Protein AF-A0A699ZTE4-F1 (afdb_monomer_lite)

Secondary structure (DSSP, 8-state):
-B-EE-TT-EEE-TT--BSB--B-TT-----EEE--S-EEEEEEESSHHHHHTT-EEEEEEPPTTSS-----TT-----

InterPro domains:
  IPR008972 Cupredoxin [G3DSA:2.60.40.420] (1-66)
  IPR008972 Cupredoxin [SSF49503] (2-62)
  IPR011706 Multicopper oxidase, C-terminal [PF07731] (26-64)
  IPR033138 Multicopper oxidases, conserved site [PS00079] (39-59)

pLDDT: mean 87.44, std 14.48, range [47.94, 97.88]

Foldseek 3Di:
DWWWFAPQWWWQDPVGTDGIDDDDVVDDDDIDIDRRDADKTKTATPDPVRVVVPRIDIDGHHPPPPDPDPPPPDPDDDD

Radius of gyration: 15.76 Å; chains: 1; bounding box: 34×19×52 Å

Structure (mmCIF, N/CA/C/O backbone):
data_AF-A0A699ZTE4-F1
#
_entry.id   AF-A0A699ZTE4-F1
#
loop_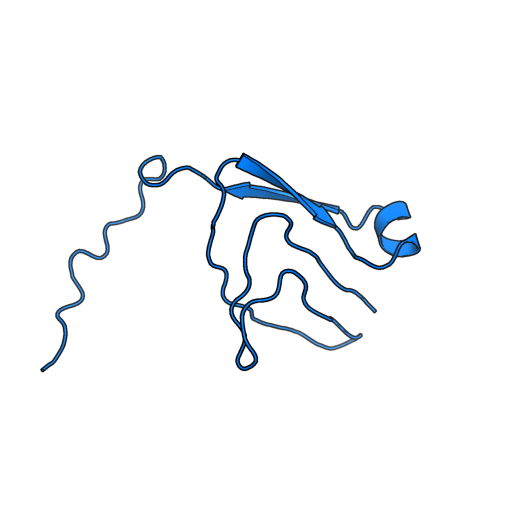
_atom_site.group_PDB
_atom_site.id
_atom_site.type_symbol
_atom_site.label_atom_id
_atom_site.label_alt_id
_atom_site.label_comp_id
_atom_site.label_asym_id
_atom_site.label_entity_id
_atom_site.label_seq_id
_atom_site.pdbx_PDB_ins_code
_a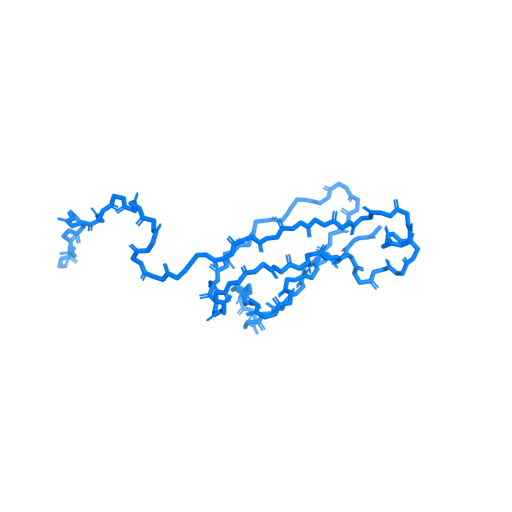tom_site.Cartn_x
_atom_site.Cartn_y
_atom_site.Cartn_z
_atom_site.occupancy
_atom_site.B_iso_or_equiv
_atom_site.auth_seq_id
_atom_site.auth_comp_id
_atom_site.auth_asym_id
_atom_site.auth_atom_id
_atom_site.pdbx_PDB_model_num
ATOM 1 N N . MET A 1 1 ? 12.091 -4.964 -9.461 1.00 91.75 1 MET A N 1
ATOM 2 C CA . MET A 1 1 ? 11.869 -4.054 -8.314 1.00 91.75 1 MET A CA 1
ATOM 3 C C . MET A 1 1 ? 10.399 -3.703 -8.303 1.00 91.75 1 MET A C 1
ATOM 5 O O . MET A 1 1 ? 9.889 -3.387 -9.366 1.00 91.75 1 MET A O 1
ATOM 9 N N . HIS A 1 2 ? 9.711 -3.767 -7.171 1.00 96.62 2 HIS A N 1
ATOM 10 C CA . HIS A 1 2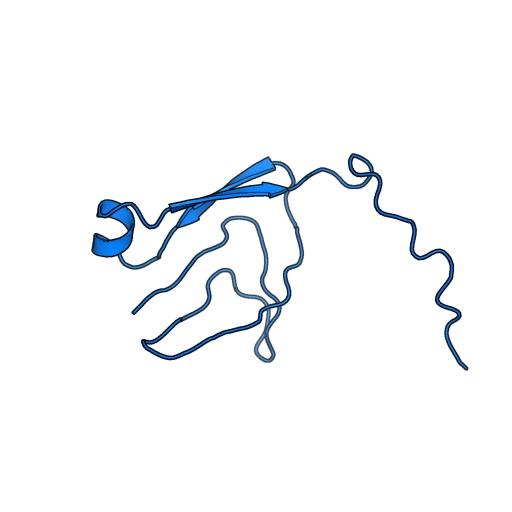 ? 8.296 -3.402 -7.094 1.00 96.62 2 HIS A CA 1
ATOM 11 C C . HIS A 1 2 ? 8.061 -2.474 -5.911 1.00 96.62 2 HIS A C 1
ATOM 13 O O . HIS A 1 2 ? 8.785 -2.528 -4.920 1.00 96.62 2 HIS A O 1
ATOM 19 N N . SER A 1 3 ? 7.054 -1.621 -6.030 1.00 96.69 3 SER A N 1
ATOM 20 C CA . SER A 1 3 ? 6.599 -0.750 -4.952 1.00 96.69 3 SER A CA 1
ATOM 21 C C . SER A 1 3 ? 5.075 -0.684 -5.000 1.00 96.69 3 SER A C 1
ATOM 23 O O . SER A 1 3 ? 4.533 0.280 -5.539 1.00 96.69 3 SER A O 1
ATOM 25 N N . PRO A 1 4 ? 4.361 -1.741 -4.562 1.00 96.19 4 PRO A N 1
ATOM 26 C CA . PRO A 1 4 ? 2.912 -1.687 -4.428 1.00 96.19 4 PRO A CA 1
ATOM 27 C C . PRO A 1 4 ? 2.505 -0.541 -3.502 1.00 96.19 4 PRO A C 1
ATOM 29 O O . PRO A 1 4 ? 2.920 -0.493 -2.339 1.00 96.19 4 PRO A O 1
ATOM 32 N N . ARG A 1 5 ? 1.673 0.353 -4.032 1.00 96.94 5 ARG A N 1
ATOM 33 C CA . ARG A 1 5 ? 1.047 1.464 -3.325 1.00 96.94 5 ARG A CA 1
ATOM 34 C C . ARG A 1 5 ? -0.405 1.144 -3.012 1.00 96.94 5 ARG A C 1
ATOM 36 O O . ARG A 1 5 ? -1.124 0.608 -3.849 1.00 96.94 5 ARG A O 1
ATOM 43 N N . PHE A 1 6 ? -0.838 1.556 -1.827 1.00 96.19 6 PHE A N 1
ATOM 44 C CA . PHE A 1 6 ? -2.191 1.428 -1.299 1.00 96.19 6 PHE A CA 1
ATOM 45 C C . PHE A 1 6 ? -2.789 2.831 -1.102 1.00 96.19 6 PHE A C 1
ATOM 47 O O . PHE A 1 6 ? -2.715 3.386 -0.002 1.00 96.19 6 PHE A O 1
ATOM 54 N N . PRO A 1 7 ? -3.341 3.455 -2.161 1.00 94.31 7 PRO A N 1
ATOM 55 C CA . PRO A 1 7 ? -3.898 4.799 -2.070 1.00 94.31 7 PRO A CA 1
ATOM 56 C C . PRO A 1 7 ? -5.008 4.880 -1.019 1.00 94.31 7 PRO A C 1
ATOM 58 O O . PRO A 1 7 ? -5.835 3.977 -0.902 1.00 94.31 7 PRO A O 1
ATOM 61 N N . GLY A 1 8 ? -5.015 5.964 -0.242 1.00 91.38 8 GLY A N 1
ATOM 62 C CA . GLY A 1 8 ? -6.041 6.211 0.779 1.00 91.38 8 GLY A CA 1
ATOM 63 C C . GLY A 1 8 ? -5.970 5.302 2.013 1.00 91.38 8 GLY A C 1
ATOM 64 O O . GLY A 1 8 ? -6.786 5.471 2.918 1.00 91.38 8 GLY A O 1
ATOM 65 N N . GLN A 1 9 ? -5.006 4.375 2.073 1.00 94.31 9 GLN A N 1
ATOM 66 C CA . GLN A 1 9 ? -4.761 3.484 3.212 1.00 94.31 9 GLN A CA 1
ATOM 67 C C . GLN A 1 9 ? -3.377 3.743 3.805 1.00 94.31 9 GLN A C 1
ATOM 69 O O . GLN A 1 9 ? -2.542 4.399 3.179 1.00 94.31 9 GLN A O 1
ATOM 74 N N . LEU A 1 10 ? -3.133 3.245 5.017 1.00 94.56 10 LEU A N 1
ATOM 75 C CA . LEU A 1 10 ? -1.842 3.384 5.688 1.00 94.56 10 LEU A CA 1
ATOM 76 C C . LEU A 1 10 ? -1.296 2.014 6.077 1.00 94.56 10 LEU A C 1
ATOM 78 O O . LEU A 1 10 ? -1.972 1.223 6.732 1.00 94.56 10 LEU A O 1
ATOM 82 N N . LEU A 1 11 ? -0.053 1.759 5.689 1.00 94.94 11 LEU A N 1
ATOM 83 C CA . LEU A 1 11 ? 0.755 0.649 6.166 1.00 94.94 11 LEU A CA 1
ATOM 84 C C . LEU A 1 11 ? 1.531 1.100 7.402 1.00 94.94 11 LEU A C 1
ATOM 86 O O . LEU A 1 11 ? 2.175 2.152 7.392 1.00 94.94 11 LEU A O 1
ATOM 90 N N . THR A 1 12 ? 1.507 0.290 8.450 1.00 93.81 12 THR A N 1
ATOM 91 C CA . THR A 1 12 ? 2.264 0.526 9.676 1.00 93.81 12 THR A CA 1
ATOM 92 C C . THR A 1 12 ? 3.688 0.008 9.500 1.00 93.81 12 THR A C 1
ATOM 94 O O . THR A 1 12 ? 3.906 -1.143 9.119 1.00 93.81 12 THR A O 1
ATOM 97 N N . THR A 1 13 ? 4.681 0.851 9.786 1.00 88.62 13 THR A N 1
ATOM 98 C CA . THR A 1 13 ? 6.098 0.464 9.775 1.00 88.62 13 THR A CA 1
ATOM 99 C C . THR A 1 13 ? 6.813 1.005 11.008 1.00 88.62 13 THR A C 1
ATOM 101 O O . THR A 1 13 ? 6.323 1.924 11.661 1.00 88.62 13 THR A O 1
ATOM 104 N N . ALA A 1 14 ? 8.001 0.470 11.308 1.00 84.81 14 ALA A N 1
ATOM 105 C CA . ALA A 1 14 ? 8.822 0.924 12.433 1.00 84.81 14 ALA A CA 1
ATOM 106 C C . ALA A 1 14 ? 9.222 2.409 12.336 1.00 84.81 14 ALA A C 1
ATOM 108 O O . ALA A 1 14 ? 9.458 3.051 13.352 1.00 84.81 14 ALA A O 1
ATOM 109 N N . THR A 1 15 ? 9.288 2.956 11.120 1.00 87.75 15 THR A N 1
ATOM 110 C CA . THR A 1 15 ? 9.679 4.347 10.850 1.00 87.75 15 THR A CA 1
ATOM 111 C C . THR A 1 15 ? 8.483 5.288 10.681 1.00 87.75 15 THR A C 1
ATOM 113 O O . THR A 1 15 ? 8.677 6.465 10.398 1.00 87.75 15 THR A O 1
ATOM 116 N N . GLY A 1 16 ? 7.253 4.786 10.836 1.00 89.69 16 GLY A N 1
ATOM 117 C CA . GLY A 1 16 ? 6.016 5.555 10.692 1.00 89.69 16 GLY A CA 1
ATOM 118 C C . GLY A 1 16 ? 5.072 5.025 9.603 1.00 89.69 16 GLY A C 1
ATOM 119 O O . GLY A 1 16 ? 5.370 4.025 8.943 1.00 89.69 16 GLY A O 1
ATOM 120 N N . PRO A 1 17 ? 3.903 5.661 9.420 1.00 93.06 17 PRO A N 1
ATOM 121 C CA . PRO A 1 17 ? 2.930 5.254 8.414 1.00 93.06 17 PRO A CA 1
ATOM 122 C C . PRO A 1 17 ? 3.439 5.541 7.001 1.00 93.06 17 PRO A C 1
ATOM 124 O O . PRO A 1 17 ? 3.925 6.636 6.720 1.00 93.06 17 PRO A O 1
ATOM 127 N N . VAL A 1 18 ? 3.277 4.583 6.095 1.00 94.94 18 VAL A N 1
ATOM 128 C CA . VAL A 1 18 ? 3.597 4.745 4.667 1.00 94.94 18 VAL A CA 1
ATOM 129 C C . VAL A 1 18 ? 2.459 4.199 3.813 1.00 94.94 18 VAL A C 1
ATOM 131 O O . VAL A 1 18 ? 1.607 3.469 4.303 1.00 94.94 18 VAL A O 1
ATOM 134 N N . GLN A 1 19 ? 2.434 4.523 2.522 1.00 94.75 19 GLN A N 1
ATOM 135 C CA . GLN A 1 19 ? 1.419 3.996 1.596 1.00 94.75 19 GLN A CA 1
ATOM 136 C C . GLN A 1 19 ? 1.983 3.012 0.579 1.00 94.75 19 GLN A C 1
ATOM 138 O O . GLN A 1 19 ? 1.219 2.434 -0.182 1.00 94.75 19 GLN A O 1
ATOM 143 N N . ALA A 1 20 ? 3.300 2.828 0.544 1.00 95.50 20 ALA A N 1
ATOM 144 C CA . ALA A 1 20 ? 3.965 1.950 -0.401 1.00 95.50 20 ALA A CA 1
ATOM 145 C C . ALA A 1 20 ? 5.000 1.079 0.309 1.00 95.50 20 ALA A C 1
ATOM 147 O O . ALA A 1 20 ? 5.558 1.471 1.336 1.00 95.50 20 ALA A O 1
ATOM 148 N N . SER A 1 21 ? 5.248 -0.105 -0.240 1.00 95.00 21 SER A N 1
ATOM 149 C CA . SER A 1 21 ? 6.225 -1.053 0.295 1.00 95.00 21 SER A CA 1
ATOM 150 C C . SER A 1 21 ? 7.193 -1.477 -0.799 1.00 95.00 21 SER A C 1
ATOM 152 O O . SER A 1 21 ? 6.765 -2.017 -1.811 1.00 95.00 21 SER A O 1
ATOM 154 N N . ALA A 1 22 ? 8.493 -1.260 -0.603 1.00 94.44 22 ALA A N 1
ATOM 155 C CA . ALA A 1 22 ? 9.507 -1.672 -1.567 1.00 94.44 22 ALA A CA 1
ATOM 156 C C . ALA A 1 22 ? 9.754 -3.191 -1.502 1.00 94.44 22 ALA A C 1
ATOM 158 O O . ALA A 1 22 ? 10.003 -3.751 -0.433 1.00 94.44 22 ALA A O 1
ATOM 159 N N . LEU A 1 23 ? 9.722 -3.848 -2.663 1.00 94.56 23 LEU A N 1
ATOM 160 C CA . LEU A 1 23 ? 9.924 -5.285 -2.845 1.00 94.56 23 LEU A CA 1
ATOM 161 C C . LEU A 1 23 ? 11.019 -5.544 -3.884 1.00 94.56 23 LEU A C 1
ATOM 163 O O . LEU A 1 23 ? 10.894 -5.218 -5.071 1.00 94.56 23 LEU A O 1
ATOM 167 N N . MET A 1 24 ? 12.120 -6.120 -3.421 1.00 95.44 24 MET A N 1
ATOM 168 C CA . MET A 1 24 ? 13.240 -6.539 -4.258 1.00 95.44 24 MET A CA 1
ATOM 169 C C . MET A 1 24 ? 13.060 -7.995 -4.717 1.00 95.44 24 MET A C 1
ATOM 171 O O . MET A 1 24 ? 12.316 -8.744 -4.082 1.00 95.44 24 MET A O 1
ATOM 175 N N . PRO A 1 25 ? 13.721 -8.430 -5.805 1.00 95.44 25 PRO A N 1
ATOM 176 C CA . PRO A 1 25 ? 13.760 -9.847 -6.161 1.00 95.44 25 PRO A CA 1
ATOM 177 C C . PRO A 1 25 ? 14.207 -10.707 -4.970 1.00 95.44 25 PRO A C 1
ATOM 179 O O . PRO A 1 25 ? 15.113 -10.318 -4.237 1.00 95.44 25 PRO A O 1
ATOM 182 N N . ALA A 1 26 ? 13.554 -11.857 -4.778 1.00 94.81 26 ALA A N 1
ATOM 183 C CA . ALA A 1 26 ? 13.760 -12.767 -3.643 1.00 94.81 26 ALA A CA 1
ATOM 184 C C . ALA A 1 26 ? 13.467 -12.181 -2.240 1.00 94.81 26 ALA A C 1
ATOM 186 O O . ALA A 1 26 ? 13.798 -12.811 -1.237 1.00 94.81 26 ALA A O 1
ATOM 187 N N . LEU A 1 27 ? 12.806 -11.020 -2.141 1.00 94.56 27 LEU A N 1
ATOM 188 C CA . LEU A 1 27 ? 12.394 -10.422 -0.869 1.00 94.56 27 LEU A CA 1
ATOM 189 C C . LEU A 1 27 ? 10.884 -10.572 -0.644 1.00 94.56 27 LEU A C 1
ATOM 191 O O . LEU A 1 27 ? 10.076 -10.207 -1.495 1.00 94.56 27 LEU A O 1
ATOM 195 N N . THR A 1 28 ? 10.502 -11.052 0.541 1.00 94.62 28 THR A N 1
ATOM 196 C CA . THR A 1 28 ? 9.109 -11.067 1.019 1.00 94.62 28 THR A CA 1
ATOM 197 C C . THR A 1 28 ? 8.954 -10.058 2.151 1.00 94.62 28 THR A C 1
ATOM 199 O O . THR A 1 28 ? 9.800 -9.988 3.042 1.00 94.62 28 THR A O 1
ATOM 202 N N . ARG A 1 29 ? 7.871 -9.275 2.139 1.00 92.06 29 ARG A N 1
ATOM 203 C CA . ARG A 1 29 ? 7.566 -8.288 3.183 1.00 92.06 29 ARG A CA 1
ATOM 204 C C . ARG A 1 29 ? 6.172 -8.542 3.746 1.00 92.06 29 ARG A C 1
ATOM 206 O O . ARG A 1 29 ? 5.209 -8.601 2.990 1.00 92.06 29 ARG A O 1
ATOM 213 N N . VAL A 1 30 ? 6.078 -8.630 5.068 1.00 93.38 30 VAL A N 1
ATOM 214 C CA . VAL A 1 30 ? 4.810 -8.573 5.804 1.00 93.38 30 VAL A CA 1
ATOM 215 C C . VAL A 1 30 ? 4.618 -7.140 6.293 1.00 93.38 30 VAL A C 1
ATOM 217 O O . VAL A 1 30 ? 5.563 -6.533 6.803 1.00 93.38 30 VAL A O 1
ATOM 220 N N . VAL A 1 31 ? 3.423 -6.590 6.092 1.00 92.06 31 VAL A N 1
ATOM 221 C CA . VAL A 1 31 ? 3.048 -5.240 6.526 1.00 92.06 31 VAL A CA 1
ATOM 222 C C . VAL A 1 31 ? 1.697 -5.298 7.221 1.00 92.06 31 VAL A C 1
ATOM 224 O O . VAL A 1 31 ? 0.792 -5.988 6.754 1.00 92.06 31 VAL A O 1
ATOM 227 N N . ASP A 1 32 ? 1.561 -4.551 8.309 1.00 94.06 32 ASP A N 1
ATOM 228 C CA . ASP A 1 32 ? 0.262 -4.303 8.924 1.00 94.06 32 ASP A CA 1
ATOM 229 C C . ASP A 1 32 ? -0.396 -3.113 8.225 1.00 94.06 32 ASP A C 1
ATOM 231 O O . ASP A 1 32 ? 0.276 -2.143 7.874 1.00 94.06 32 ASP A O 1
ATOM 235 N N . MET A 1 33 ? -1.709 -3.171 8.014 1.00 92.88 33 MET A N 1
ATOM 236 C CA . MET A 1 33 ? -2.467 -2.111 7.350 1.00 92.88 33 MET A CA 1
ATOM 237 C C . MET A 1 33 ? -3.584 -1.605 8.255 1.00 92.88 33 MET A C 1
ATOM 239 O O . MET A 1 33 ? -4.378 -2.389 8.773 1.00 92.88 33 MET A O 1
ATOM 243 N N . THR A 1 34 ? -3.685 -0.284 8.373 1.00 89.88 34 THR A N 1
ATOM 244 C CA . THR A 1 34 ? -4.851 0.394 8.940 1.00 89.88 34 THR A CA 1
ATOM 245 C C . THR A 1 34 ? -5.755 0.862 7.796 1.00 89.88 34 THR A C 1
ATOM 247 O O . THR A 1 34 ? -5.351 1.752 7.039 1.00 89.88 34 THR A O 1
ATOM 250 N N . PRO A 1 35 ? -6.962 0.287 7.634 1.00 90.06 35 PRO A N 1
ATOM 251 C CA . PRO A 1 35 ? -7.925 0.779 6.658 1.00 90.06 35 PRO A CA 1
ATOM 252 C C . PRO A 1 35 ? -8.497 2.124 7.126 1.00 90.06 35 PRO A C 1
ATOM 254 O O . PRO A 1 35 ? -9.181 2.187 8.146 1.00 90.06 35 PRO A O 1
ATOM 257 N N . VAL A 1 36 ? -8.206 3.201 6.394 1.00 88.88 36 VAL A N 1
ATOM 258 C CA . VAL A 1 36 ? -8.599 4.576 6.756 1.00 88.88 36 VAL A CA 1
ATOM 259 C C . VAL A 1 36 ? -9.867 5.001 6.025 1.00 88.88 36 VAL A C 1
ATOM 261 O O . VAL A 1 36 ? -10.753 5.607 6.623 1.00 88.88 36 VAL A O 1
ATOM 264 N N . SER A 1 37 ? -9.972 4.668 4.738 1.00 91.06 37 SER A N 1
ATOM 265 C CA . SER A 1 37 ? -11.053 5.162 3.880 1.00 91.06 37 SER A CA 1
ATOM 266 C C . SER A 1 37 ? -11.816 3.994 3.249 1.00 91.06 37 SER A C 1
ATOM 268 O O . SER A 1 37 ? -11.245 3.294 2.407 1.00 91.06 37 SER A O 1
ATOM 270 N N . PRO A 1 38 ? -13.088 3.753 3.626 1.00 94.12 38 PRO A N 1
ATOM 271 C CA . PRO A 1 38 ? -13.941 2.779 2.952 1.00 94.12 38 PRO A CA 1
ATOM 272 C C . PRO A 1 38 ? -14.134 3.112 1.470 1.00 94.12 38 PRO A C 1
ATOM 274 O O . PRO A 1 38 ? -14.193 4.279 1.093 1.00 94.12 38 PRO A O 1
ATOM 277 N N . GLY A 1 39 ? -14.242 2.088 0.630 1.00 94.38 39 GLY A N 1
ATOM 278 C CA . GLY A 1 39 ? -14.383 2.235 -0.817 1.00 94.38 39 GLY A CA 1
ATOM 279 C C . GLY A 1 39 ? -13.649 1.147 -1.593 1.00 94.38 39 GLY A C 1
ATOM 280 O O . GLY A 1 39 ? -13.078 0.222 -1.014 1.00 94.38 39 GLY A O 1
ATOM 281 N N . THR A 1 40 ? -13.668 1.271 -2.918 1.00 95.75 40 THR A N 1
ATOM 282 C CA . THR A 1 40 ? -12.854 0.439 -3.811 1.00 95.75 40 THR A CA 1
ATOM 283 C C . THR A 1 40 ? -11.651 1.248 -4.260 1.00 95.75 40 THR A C 1
ATOM 285 O O . THR A 1 40 ? -11.802 2.332 -4.817 1.00 95.75 40 THR A O 1
ATOM 288 N N . TRP A 1 41 ? -10.465 0.714 -4.007 1.00 96.38 41 TRP A N 1
ATOM 289 C CA . TRP A 1 41 ? -9.189 1.361 -4.266 1.00 96.38 41 TRP A CA 1
ATOM 290 C C . TRP A 1 41 ? -8.375 0.521 -5.233 1.00 96.38 41 TRP A C 1
ATOM 292 O O . TRP A 1 41 ? -8.337 -0.703 -5.126 1.00 96.38 41 TRP A O 1
ATOM 302 N N . THR A 1 42 ? -7.683 1.180 -6.151 1.00 97.06 42 THR A N 1
ATOM 303 C CA . THR A 1 42 ? -6.736 0.515 -7.041 1.00 97.06 42 THR A CA 1
ATOM 304 C C . THR A 1 42 ? -5.360 0.503 -6.384 1.00 97.06 42 THR A C 1
ATOM 306 O O . THR A 1 42 ? -4.781 1.558 -6.133 1.00 97.06 42 THR A O 1
ATOM 309 N N . ILE A 1 43 ? -4.841 -0.689 -6.102 1.00 96.75 43 ILE A N 1
ATOM 310 C CA . ILE A 1 43 ? -3.444 -0.908 -5.726 1.00 96.75 43 ILE A CA 1
ATOM 311 C C . ILE A 1 43 ? -2.642 -0.995 -7.021 1.00 96.75 43 ILE A C 1
ATOM 313 O O . ILE A 1 43 ? -3.005 -1.751 -7.919 1.00 96.75 43 ILE A O 1
ATOM 317 N N . MET A 1 44 ? -1.545 -0.256 -7.115 1.00 97.44 44 MET A N 1
ATOM 318 C CA . MET A 1 44 ? -0.680 -0.248 -8.299 1.00 97.44 44 MET A CA 1
ATOM 319 C C . MET A 1 44 ? 0.790 -0.179 -7.901 1.00 97.44 44 MET A C 1
ATOM 321 O O . MET A 1 44 ? 1.117 0.230 -6.787 1.00 97.44 44 MET A O 1
ATOM 325 N N . CYS A 1 45 ? 1.682 -0.589 -8.798 1.00 97.56 45 CYS A N 1
ATOM 326 C CA . CYS A 1 45 ? 3.117 -0.427 -8.596 1.00 97.56 45 CYS A CA 1
ATOM 327 C C . CYS A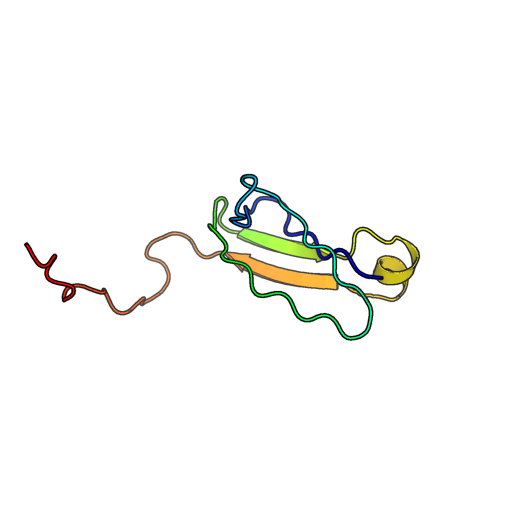 1 45 ? 3.549 1.012 -8.924 1.00 97.56 45 CYS A C 1
ATOM 329 O O . CYS A 1 45 ? 3.187 1.544 -9.969 1.00 97.56 45 CYS A O 1
ATOM 331 N N . ASP A 1 46 ? 4.395 1.628 -8.097 1.00 97.12 46 ASP A N 1
ATOM 332 C CA . ASP A 1 46 ? 4.948 2.959 -8.413 1.00 97.12 46 ASP A CA 1
ATOM 333 C C . ASP A 1 46 ? 5.911 2.936 -9.622 1.00 97.12 46 ASP A C 1
ATOM 335 O O . ASP A 1 46 ? 6.242 3.980 -10.177 1.00 97.12 46 ASP A O 1
ATOM 339 N N . ILE A 1 47 ? 6.370 1.751 -10.044 1.00 97.44 47 ILE A N 1
ATOM 340 C CA . ILE A 1 47 ? 7.199 1.588 -11.244 1.00 97.44 47 ILE A CA 1
ATOM 341 C C . ILE A 1 47 ? 6.291 1.600 -12.474 1.00 97.44 47 ILE A C 1
ATOM 343 O O . ILE A 1 47 ? 5.473 0.694 -12.642 1.00 97.44 47 ILE A O 1
ATOM 347 N N . HIS A 1 48 ? 6.457 2.615 -13.322 1.00 96.44 48 HIS A N 1
ATOM 348 C CA . HIS A 1 48 ? 5.591 2.885 -14.470 1.00 96.44 48 HIS A CA 1
ATOM 349 C C . HIS A 1 48 ? 5.442 1.677 -15.403 1.00 96.44 48 HIS A C 1
ATOM 351 O O . HIS A 1 48 ? 4.330 1.175 -15.539 1.00 96.44 48 HIS A O 1
ATOM 357 N N . ASP A 1 49 ? 6.549 1.128 -15.908 1.00 97.75 49 ASP A N 1
ATOM 358 C CA . ASP A 1 49 ? 6.551 -0.027 -16.819 1.00 97.75 49 ASP A CA 1
ATOM 359 C C . ASP A 1 49 ? 5.816 -1.243 -16.232 1.00 97.75 49 ASP A C 1
ATOM 361 O O . ASP A 1 49 ? 5.190 -2.022 -16.947 1.00 97.75 49 ASP A O 1
ATOM 365 N N . HIS A 1 50 ? 5.856 -1.417 -14.906 1.00 97.69 50 HIS A N 1
ATOM 366 C CA . HIS A 1 50 ? 5.167 -2.523 -14.243 1.00 97.69 50 HIS A CA 1
ATOM 367 C C . HIS A 1 50 ? 3.659 -2.281 -14.181 1.00 97.69 50 HIS A C 1
ATOM 369 O O . HIS A 1 50 ? 2.881 -3.218 -14.338 1.00 97.69 50 HIS A O 1
ATOM 375 N N . THR A 1 51 ? 3.245 -1.036 -13.954 1.00 97.62 51 THR A N 1
ATOM 376 C CA . THR A 1 51 ? 1.836 -0.639 -14.012 1.00 97.62 51 THR A CA 1
ATOM 377 C C . THR A 1 51 ? 1.293 -0.744 -15.433 1.00 97.62 51 THR A C 1
ATOM 379 O O . THR A 1 51 ? 0.207 -1.293 -15.608 1.00 97.62 51 THR A O 1
ATOM 382 N N . GLU A 1 52 ? 2.043 -0.301 -16.444 1.00 97.81 52 GLU A N 1
ATOM 383 C CA . GLU A 1 52 ? 1.656 -0.456 -17.854 1.00 97.81 52 GLU A CA 1
ATOM 384 C C . GLU A 1 52 ? 1.546 -1.931 -18.261 1.00 97.81 52 GLU A C 1
ATOM 386 O O . GLU A 1 52 ? 0.615 -2.312 -18.967 1.00 97.81 52 GLU A O 1
ATOM 391 N N . ALA A 1 53 ? 2.424 -2.787 -17.730 1.00 97.81 53 ALA A N 1
ATOM 392 C CA . ALA A 1 53 ? 2.339 -4.239 -17.884 1.00 97.81 53 ALA A CA 1
ATOM 393 C C . ALA A 1 53 ? 1.199 -4.895 -17.070 1.00 97.81 53 ALA A C 1
ATOM 395 O O . ALA A 1 53 ? 1.036 -6.115 -17.118 1.00 97.81 53 ALA A O 1
ATOM 396 N N . GLY A 1 54 ? 0.408 -4.118 -16.321 1.00 97.62 54 GLY A N 1
ATOM 397 C CA . GLY A 1 54 ? -0.785 -4.596 -15.619 1.00 97.62 54 GLY A CA 1
ATOM 398 C C . GLY A 1 54 ? -0.570 -5.003 -14.162 1.00 97.62 54 GLY A C 1
ATOM 399 O O . GLY A 1 54 ? -1.402 -5.723 -13.610 1.00 97.62 54 GLY A O 1
ATOM 400 N N . MET A 1 55 ? 0.503 -4.553 -13.502 1.00 97.88 55 MET A N 1
ATOM 401 C CA . MET A 1 55 ? 0.707 -4.758 -12.060 1.00 97.88 55 MET A CA 1
ATOM 402 C C . MET A 1 55 ? -0.229 -3.878 -11.224 1.00 97.88 55 MET A C 1
ATOM 404 O O . MET A 1 55 ? 0.175 -2.906 -10.577 1.00 97.88 55 MET A O 1
ATOM 408 N N . ILE A 1 56 ? -1.505 -4.236 -11.272 1.00 97.62 56 ILE A N 1
ATOM 409 C CA . 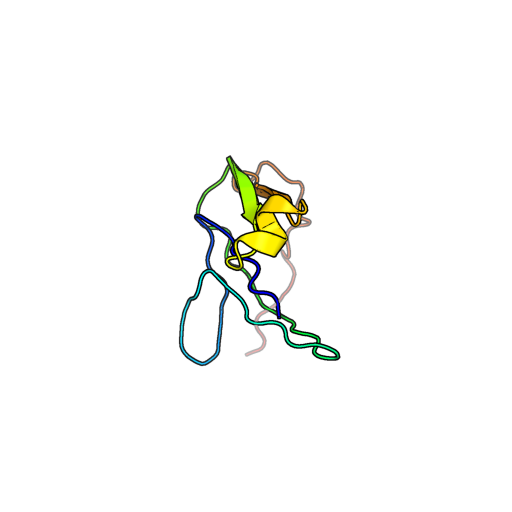ILE A 1 56 ? -2.626 -3.501 -10.711 1.00 97.62 56 ILE A CA 1
ATOM 410 C C . ILE A 1 56 ? -3.566 -4.512 -10.046 1.00 97.62 56 ILE A C 1
ATOM 412 O O . ILE A 1 56 ? -3.799 -5.602 -10.566 1.00 97.62 56 ILE A O 1
ATOM 416 N N . ALA A 1 57 ? -4.121 -4.158 -8.893 1.00 96.50 57 ALA A N 1
ATOM 417 C CA . ALA A 1 57 ? -5.114 -4.951 -8.178 1.00 96.50 57 ALA A CA 1
ATOM 418 C C . ALA A 1 57 ? -6.193 -4.045 -7.570 1.00 96.50 57 ALA A C 1
ATOM 420 O O . ALA A 1 57 ? -6.001 -2.839 -7.434 1.00 96.50 57 ALA A O 1
ATOM 421 N N . GLN A 1 58 ? -7.330 -4.620 -7.174 1.00 96.56 58 GLN A N 1
ATOM 422 C CA . GLN A 1 58 ? -8.379 -3.895 -6.454 1.00 96.56 58 GLN A CA 1
ATOM 423 C C . GLN A 1 58 ? -8.417 -4.287 -4.976 1.00 96.56 58 GLN A C 1
ATOM 425 O O . GLN A 1 58 ? -8.376 -5.466 -4.627 1.00 96.56 58 GLN A O 1
ATOM 430 N N . LEU A 1 59 ? -8.547 -3.281 -4.116 1.00 95.19 59 LEU A N 1
ATOM 431 C CA . LEU A 1 59 ? -8.746 -3.394 -2.678 1.00 95.19 59 LEU A CA 1
ATOM 432 C C . LEU A 1 59 ? -10.112 -2.828 -2.312 1.00 95.19 59 LEU A C 1
ATOM 434 O O . LEU A 1 59 ? -10.368 -1.640 -2.490 1.00 95.19 59 LEU A O 1
ATOM 438 N N . VAL A 1 60 ? -10.973 -3.667 -1.744 1.00 95.56 60 VAL A N 1
ATOM 439 C CA . VAL A 1 60 ? -12.278 -3.236 -1.239 1.00 95.56 60 VAL A CA 1
ATOM 440 C C . VAL A 1 60 ? -12.197 -3.076 0.272 1.00 95.56 60 VAL A C 1
ATOM 442 O O . VAL A 1 60 ? -12.093 -4.056 1.010 1.00 95.56 60 VAL A O 1
ATOM 445 N N . VAL A 1 61 ? -12.280 -1.831 0.734 1.00 94.50 61 VAL A N 1
ATOM 446 C CA . VAL A 1 61 ? -12.372 -1.493 2.153 1.00 94.50 61 VAL A CA 1
ATOM 447 C C . VAL A 1 61 ? -13.837 -1.288 2.505 1.00 94.50 61 VAL A C 1
ATOM 449 O O . VAL A 1 61 ? -14.500 -0.368 2.029 1.00 94.50 61 VAL A O 1
ATOM 452 N N . LYS A 1 62 ? -14.351 -2.168 3.355 1.00 92.38 62 LYS A N 1
ATOM 453 C CA . LYS A 1 62 ? -15.734 -2.131 3.821 1.00 92.38 62 LYS A CA 1
ATOM 454 C C . LYS A 1 62 ? -15.885 -1.156 4.999 1.00 92.38 62 LYS A C 1
ATOM 456 O O . LYS A 1 62 ? -15.005 -1.130 5.859 1.00 92.38 62 LYS A O 1
ATOM 461 N N . PRO A 1 63 ? -16.985 -0.384 5.086 1.00 87.75 63 PRO A N 1
ATOM 462 C CA . PRO A 1 63 ? -17.292 0.404 6.277 1.00 87.75 63 PRO A CA 1
ATOM 463 C C . PRO A 1 63 ? -17.315 -0.456 7.544 1.00 87.75 63 PRO A C 1
ATOM 465 O O . PRO A 1 63 ? -17.758 -1.611 7.510 1.00 87.75 63 PRO A O 1
ATOM 468 N N . ALA A 1 64 ? -16.887 0.118 8.669 1.00 77.38 64 ALA A N 1
ATOM 469 C CA . ALA A 1 64 ? -16.967 -0.546 9.965 1.00 77.38 64 ALA A CA 1
ATOM 470 C C . ALA A 1 64 ? -18.422 -0.976 10.244 1.00 77.38 64 ALA A C 1
ATOM 472 O O . ALA A 1 64 ? -19.338 -0.161 10.177 1.00 77.38 64 ALA A O 1
ATOM 473 N N . GLY A 1 65 ? -18.636 -2.274 10.487 1.00 70.81 65 GLY A N 1
ATOM 474 C CA . GLY A 1 65 ? -19.962 -2.872 10.715 1.00 70.81 65 GLY A CA 1
ATOM 475 C C . GLY A 1 65 ? -20.620 -3.542 9.500 1.00 70.81 65 GLY A C 1
ATOM 476 O O . GLY A 1 65 ? -21.599 -4.259 9.669 1.00 70.81 65 GLY A O 1
ATOM 477 N N . SER A 1 66 ? -20.074 -3.387 8.288 1.00 62.06 66 SER A N 1
ATOM 478 C CA . SER A 1 66 ? -20.595 -4.053 7.072 1.00 62.06 66 SER A CA 1
ATOM 479 C C . SER A 1 66 ? -19.962 -5.425 6.783 1.00 62.06 66 SER A C 1
ATOM 481 O O . SER A 1 66 ? -20.283 -6.089 5.794 1.00 62.06 66 SER A O 1
ATOM 483 N N . GLY A 1 67 ? -19.056 -5.867 7.655 1.00 57.41 67 GLY A N 1
ATOM 484 C CA . GLY A 1 67 ? -18.563 -7.235 7.709 1.00 57.41 67 GLY A CA 1
ATOM 485 C C . GLY A 1 67 ? -18.965 -7.858 9.035 1.00 57.41 67 GLY A C 1
ATOM 486 O O . GLY A 1 67 ? -18.760 -7.252 10.085 1.00 57.41 67 GLY A O 1
ATOM 487 N N . THR A 1 68 ? -19.498 -9.077 9.000 1.00 56.28 68 THR A N 1
ATOM 488 C CA . THR A 1 68 ? -19.537 -9.965 10.165 1.00 56.28 68 THR A CA 1
ATOM 489 C C . THR A 1 68 ? -18.096 -10.324 10.534 1.00 56.28 68 THR A C 1
ATOM 491 O O . THR A 1 68 ? -17.609 -11.408 10.231 1.00 56.28 68 THR A O 1
ATOM 494 N N . SER A 1 69 ? -17.367 -9.387 11.136 1.00 58.66 69 SER A N 1
ATOM 495 C CA . SER A 1 69 ? -16.140 -9.710 11.848 1.00 58.66 69 SER A CA 1
ATOM 496 C C . SER A 1 69 ? -16.573 -10.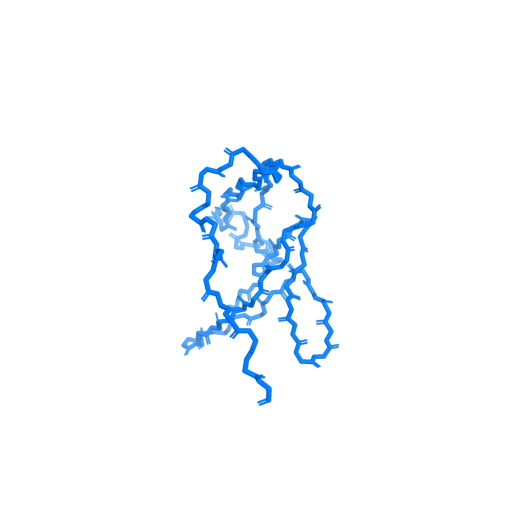433 13.119 1.00 58.66 69 SER A C 1
ATOM 498 O O . SER A 1 69 ? -17.372 -9.859 13.867 1.00 58.66 69 SER A O 1
ATOM 500 N N . PRO A 1 70 ? -16.115 -11.670 13.391 1.00 55.78 70 PRO A N 1
ATOM 501 C CA . PRO A 1 70 ? -16.326 -12.265 14.697 1.00 55.78 70 PRO A CA 1
ATOM 502 C C . PRO A 1 70 ? -15.727 -11.300 15.715 1.00 55.78 70 PRO A C 1
ATOM 504 O O . PRO A 1 70 ? -14.523 -11.037 15.726 1.00 55.78 70 PRO A O 1
ATOM 507 N N . SER A 1 71 ? -16.616 -10.697 16.497 1.00 61.03 71 SER A N 1
ATOM 508 C CA . SER A 1 71 ? -16.257 -9.817 17.588 1.00 61.03 71 SER A CA 1
ATOM 509 C C . SER A 1 71 ? -15.250 -10.554 18.457 1.00 61.03 71 SER A C 1
ATOM 511 O O . SER A 1 71 ? -15.534 -11.626 18.992 1.00 61.03 71 SER A O 1
ATOM 513 N N . LEU A 1 72 ? -14.060 -9.981 18.598 1.00 60.41 72 LEU A N 1
ATOM 514 C CA . LEU A 1 72 ? -13.052 -10.432 19.544 1.00 60.41 72 LEU A CA 1
ATOM 515 C C . LEU A 1 72 ? -13.466 -10.025 20.972 1.00 60.41 72 LEU A C 1
ATOM 517 O O . LEU A 1 72 ? -12.672 -9.475 21.730 1.00 60.41 72 LEU A O 1
ATOM 521 N N . ALA A 1 73 ? -14.716 -10.297 21.352 1.00 55.56 73 ALA A N 1
ATOM 522 C CA . ALA A 1 73 ? -15.305 -10.055 22.670 1.00 55.56 73 ALA A CA 1
ATOM 523 C C . ALA A 1 73 ? -14.773 -11.030 23.740 1.00 55.56 73 ALA A C 1
ATOM 525 O O . ALA A 1 73 ? -15.510 -11.471 24.616 1.00 55.56 73 ALA A O 1
ATOM 526 N N . GLY A 1 74 ? -13.492 -11.402 23.666 1.00 49.97 74 GLY A N 1
ATOM 527 C CA . GLY A 1 74 ? -12.915 -12.442 24.517 1.00 49.97 74 GLY A CA 1
ATOM 528 C C . GLY A 1 74 ? -11.442 -12.284 24.872 1.00 49.97 74 GLY A C 1
ATOM 529 O O . GLY A 1 74 ? -10.913 -13.139 25.577 1.00 49.97 74 GLY A O 1
ATOM 530 N N . ARG A 1 75 ? -10.747 -11.220 24.450 1.00 62.94 75 ARG A N 1
ATOM 531 C CA . ARG A 1 75 ? -9.384 -10.976 24.952 1.00 62.94 75 ARG A CA 1
ATOM 532 C C . ARG A 1 75 ? -9.456 -10.159 26.232 1.00 62.94 75 ARG A C 1
ATOM 534 O O . ARG A 1 75 ? -9.373 -8.937 26.206 1.00 62.94 75 ARG A O 1
ATOM 541 N N . ARG A 1 76 ? -9.630 -10.870 27.353 1.00 60.66 76 ARG A N 1
ATOM 542 C CA . ARG A 1 76 ? -9.276 -10.372 28.688 1.00 60.66 76 ARG A CA 1
ATOM 543 C C . ARG A 1 76 ? -7.877 -9.759 28.603 1.00 60.66 76 ARG A C 1
ATOM 545 O O . ARG A 1 76 ? -6.921 -10.471 28.307 1.00 60.66 76 ARG A O 1
ATOM 552 N N . ALA A 1 77 ? -7.780 -8.457 28.854 1.00 60.12 77 ALA A N 1
ATOM 553 C CA . ALA A 1 77 ? -6.526 -7.832 29.236 1.00 60.12 77 ALA A CA 1
ATOM 554 C C . ALA A 1 77 ? -6.017 -8.581 30.475 1.00 60.12 77 ALA A C 1
ATOM 556 O O . ALA A 1 77 ? -6.714 -8.635 31.493 1.00 60.12 77 ALA A O 1
ATOM 557 N N . LEU A 1 78 ? -4.871 -9.251 30.349 1.00 60.28 78 LEU A N 1
ATOM 558 C CA . LEU A 1 78 ? -4.158 -9.736 31.519 1.00 60.28 78 LEU A CA 1
ATOM 559 C C . LEU A 1 78 ? -3.570 -8.512 32.225 1.00 60.28 78 LEU A C 1
ATOM 561 O O . LEU A 1 78 ? -3.006 -7.636 31.568 1.00 60.28 78 LEU A O 1
ATOM 565 N N . ALA A 1 79 ? -3.807 -8.476 33.533 1.00 47.94 79 ALA A N 1
ATOM 566 C CA . ALA A 1 79 ? -3.211 -7.563 34.495 1.00 47.94 79 ALA A CA 1
ATOM 567 C C . ALA A 1 79 ? -1.684 -7.694 34.544 1.00 47.94 79 ALA A C 1
ATOM 569 O O . ALA A 1 79 ? -1.180 -8.791 34.203 1.00 47.94 79 ALA A O 1
#

Sequence (79 aa):
MHSPRFPGQLLTTATGPVQASALMPALTRVVDMTPVSPGTWTIMCDIHDHTEAGMIAQLVVKPAGSGTSPSLAGRRALA

Organism: Haematococcus lacustris (NCBI:txid44745)